Protein AF-A0A0G1KWR4-F1 (afdb_monomer)

Nearest PDB structures (foldseek):
  5jlt-assembly1_A  TM=5.029E-01  e=1.205E-01  Tequatrovirus T4
  5jlt-assembly3_D  TM=3.839E-01  e=1.782E-01  Tequatrovirus T4
  6k4y-assembly1_M  TM=5.949E-01  e=1.537E+00  Tequatrovirus T4
  8s0f-assembly1_8  TM=5.693E-01  e=3.590E+00  Homo sapiens

Solvent-accessible surface area (backbone atoms only — not comparable to full-atom values): 5854 Å² total; per-residue (Å²): 134,68,70,45,86,46,67,45,82,29,93,48,72,69,49,32,55,55,35,32,74,69,56,21,34,21,31,30,65,53,74,82,86,78,71,64,82,90,48,68,85,15,42,32,40,37,30,56,50,69,59,39,45,52,52,46,49,71,77,41,70,86,47,45,79,44,84,49,96,73,40,40,33,30,37,46,79,75,98,73,47,74,68,54,55,53,51,54,52,46,49,53,40,50,57,53,53,68,73,74,110

pLDDT: mean 85.89, std 11.26, range [52.56, 96.69]

Secondary structure (DSSP, 8-state):
----S-EEE-SSHHHHHHHHHTTPEEEEE--TTS--GGGTT-EEEEEESHHHHHHHHHH-TTSEEEEETTEEEEEE-SS--HHHHHHHHHHHHHHHHHTT-

Radius of gyration: 12.57 Å; Cα contacts (8 Å, |Δi|>4): 158; chains: 1; bounding box: 28×21×34 Å

Sequence (101 aa):
MNIPPRARLAKNETEILQILKMEEVAISECILREITHECLHGIHVYVLGSKQEDFIREKFPSWKFISRNTVSAFCIIGGVSLKGVLKELRSKIKEAHEAND

Mean predicted aligned error: 5.08 Å

Structure (mmCIF, N/CA/C/O backbone):
data_AF-A0A0G1KWR4-F1
#
_entry.id   AF-A0A0G1KWR4-F1
#
loop_
_atom_site.group_PDB
_atom_site.id
_atom_site.type_symbol
_atom_site.label_atom_id
_atom_site.label_alt_id
_atom_site.label_comp_id
_atom_site.label_asym_id
_atom_site.label_entity_id
_atom_site.label_seq_id
_atom_site.pdbx_PDB_ins_code
_atom_site.Cartn_x
_atom_site.Cartn_y
_atom_site.Cartn_z
_atom_site.occupancy
_atom_site.B_iso_or_equiv
_atom_site.auth_seq_id
_atom_site.auth_comp_id
_atom_site.auth_asym_id
_atom_site.auth_atom_id
_atom_site.pdbx_PDB_model_num
ATOM 1 N N . MET A 1 1 ? -4.923 -3.027 17.138 1.00 56.53 1 MET A N 1
ATOM 2 C CA . MET A 1 1 ? -4.135 -3.041 15.878 1.00 56.53 1 MET A CA 1
ATOM 3 C C . MET A 1 1 ? -3.427 -1.712 15.726 1.00 56.53 1 MET A C 1
ATOM 5 O O . MET A 1 1 ? -4.020 -0.716 16.102 1.00 56.53 1 MET A O 1
ATOM 9 N N . ASN A 1 2 ? -2.203 -1.672 15.189 1.00 69.25 2 ASN A N 1
ATOM 10 C CA . ASN A 1 2 ? -1.566 -0.395 14.844 1.00 69.25 2 ASN A CA 1
ATOM 11 C C . ASN A 1 2 ? -1.818 -0.138 13.358 1.00 69.25 2 ASN A C 1
ATOM 13 O O . ASN A 1 2 ? -1.119 -0.669 12.496 1.00 69.25 2 ASN A O 1
ATOM 17 N N . ILE A 1 3 ? -2.911 0.564 13.087 1.00 80.25 3 ILE A N 1
ATOM 18 C CA . ILE A 1 3 ? -3.393 0.854 11.739 1.00 80.25 3 ILE A CA 1
ATOM 19 C C . ILE A 1 3 ? -2.481 1.922 11.137 1.00 80.25 3 ILE A C 1
ATOM 21 O O . ILE A 1 3 ? -2.128 2.872 11.839 1.00 80.25 3 ILE A O 1
ATOM 25 N N . PRO A 1 4 ? -2.072 1.800 9.863 1.00 83.00 4 PRO A N 1
ATOM 26 C CA . PRO A 1 4 ? -1.327 2.873 9.233 1.00 83.00 4 PR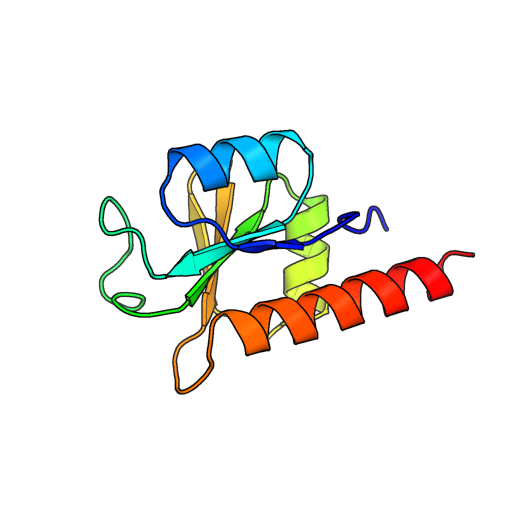O A CA 1
ATOM 27 C C . PRO A 1 4 ? -2.172 4.158 9.236 1.00 83.00 4 PRO A C 1
ATOM 29 O O . PRO A 1 4 ? -3.322 4.126 8.801 1.00 83.00 4 PRO A O 1
ATOM 32 N N . PRO A 1 5 ? -1.625 5.306 9.663 1.00 83.81 5 PRO A N 1
ATOM 33 C CA . PRO A 1 5 ? -2.387 6.539 9.796 1.00 83.81 5 PRO A CA 1
ATOM 34 C C . PRO A 1 5 ? -2.917 7.036 8.446 1.00 83.81 5 PRO A C 1
ATOM 36 O O . PRO A 1 5 ? -4.002 7.617 8.380 1.00 83.81 5 PRO A O 1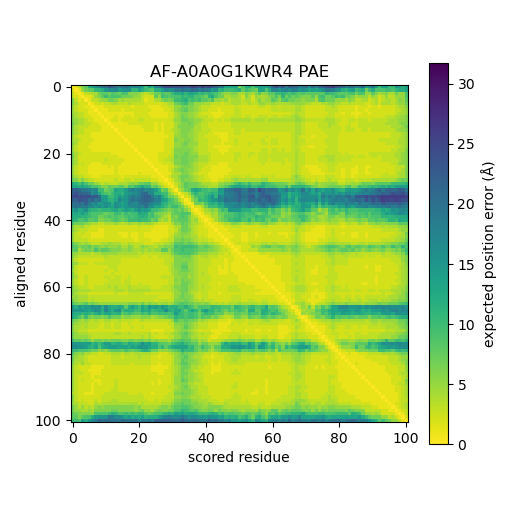
ATOM 39 N N . ARG A 1 6 ? -2.157 6.836 7.356 1.00 93.25 6 ARG A N 1
ATOM 40 C CA . ARG A 1 6 ? -2.490 7.316 6.005 1.00 93.25 6 ARG A CA 1
ATOM 41 C C . ARG A 1 6 ? -1.865 6.461 4.902 1.00 93.25 6 ARG A C 1
ATOM 43 O O . ARG A 1 6 ? -0.971 5.651 5.130 1.00 93.25 6 ARG A O 1
ATOM 50 N N . ALA A 1 7 ? -2.333 6.723 3.681 1.00 95.88 7 ALA A N 1
ATOM 51 C CA . ALA A 1 7 ? -1.746 6.242 2.438 1.00 95.88 7 ALA A CA 1
ATOM 52 C C . ALA A 1 7 ? -1.527 7.387 1.435 1.00 95.88 7 ALA A C 1
ATOM 54 O O . ALA A 1 7 ? -2.358 8.312 1.342 1.00 95.88 7 ALA A O 1
ATOM 55 N N . ARG A 1 8 ? -0.438 7.315 0.657 1.00 96.69 8 ARG A N 1
ATOM 56 C CA . ARG A 1 8 ? -0.032 8.323 -0.339 1.00 96.69 8 ARG A CA 1
ATOM 57 C C . ARG A 1 8 ? 0.511 7.687 -1.618 1.00 96.69 8 ARG A C 1
ATOM 59 O O . ARG A 1 8 ? 1.058 6.592 -1.594 1.00 96.69 8 ARG A O 1
ATOM 66 N N . LEU A 1 9 ? 0.370 8.408 -2.732 1.00 96.19 9 LEU A N 1
ATOM 67 C CA . LEU A 1 9 ? 1.040 8.053 -3.984 1.00 96.19 9 LEU A CA 1
ATOM 68 C C . LEU A 1 9 ? 2.495 8.525 -3.942 1.00 96.19 9 LEU A C 1
ATOM 70 O O . LEU A 1 9 ? 2.764 9.614 -3.436 1.00 96.19 9 LEU A O 1
ATOM 74 N N . ALA A 1 10 ? 3.385 7.736 -4.527 1.00 94.25 10 ALA A N 1
ATOM 75 C CA . ALA A 1 10 ? 4.791 8.041 -4.733 1.00 94.25 10 ALA A CA 1
ATOM 76 C C . ALA A 1 10 ? 5.134 7.893 -6.217 1.00 94.25 10 ALA A C 1
ATOM 78 O O . ALA A 1 10 ? 4.618 6.999 -6.891 1.00 94.25 10 ALA A O 1
ATOM 79 N N . LYS A 1 11 ? 6.017 8.748 -6.731 1.00 91.94 11 LYS A N 1
ATOM 80 C CA . LYS A 1 11 ? 6.463 8.723 -8.135 1.00 91.94 11 LYS A CA 1
ATOM 81 C C . LYS A 1 11 ? 7.821 8.055 -8.339 1.00 91.94 11 LYS A C 1
ATOM 83 O O . LYS A 1 11 ? 8.192 7.755 -9.467 1.00 91.94 11 LYS A O 1
ATOM 88 N N . ASN A 1 12 ? 8.594 7.897 -7.272 1.00 90.06 12 ASN A N 1
ATOM 89 C CA . ASN A 1 12 ? 9.958 7.380 -7.304 1.00 90.06 12 ASN A CA 1
ATOM 90 C C . ASN A 1 12 ? 10.304 6.705 -5.967 1.00 90.06 12 ASN A C 1
ATOM 92 O O . ASN A 1 12 ? 9.587 6.835 -4.974 1.00 90.06 12 ASN A O 1
ATOM 96 N N . GLU A 1 13 ? 11.430 5.996 -5.950 1.00 88.94 13 GLU A N 1
ATOM 97 C CA . GLU A 1 13 ? 11.933 5.276 -4.777 1.00 88.94 13 GLU A CA 1
ATOM 98 C C . GLU A 1 13 ? 12.178 6.200 -3.571 1.00 88.94 13 GLU A C 1
ATOM 100 O O . GLU A 1 13 ? 11.864 5.844 -2.436 1.00 88.94 13 GLU A O 1
ATOM 105 N N . THR A 1 14 ? 12.675 7.418 -3.800 1.00 91.44 14 THR A N 1
ATOM 106 C CA . THR A 1 14 ? 12.926 8.389 -2.726 1.00 91.44 14 THR A CA 1
ATOM 107 C C . THR A 1 14 ? 11.637 8.788 -2.009 1.00 91.44 14 THR A C 1
ATOM 109 O O . THR A 1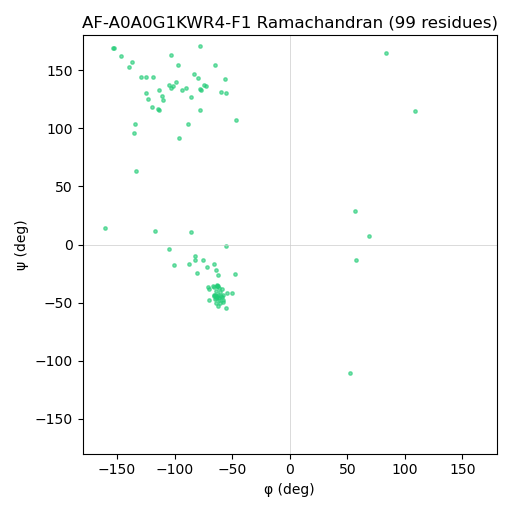 14 ? 11.604 8.802 -0.779 1.00 91.44 14 THR A O 1
ATOM 112 N N . GLU A 1 15 ? 10.568 9.064 -2.756 1.00 93.75 15 GLU A N 1
ATOM 113 C CA . GLU A 1 15 ? 9.252 9.380 -2.194 1.00 93.75 15 GLU A CA 1
ATOM 114 C C . GLU A 1 15 ? 8.661 8.195 -1.422 1.00 93.75 15 GLU A C 1
ATOM 116 O O . GLU A 1 15 ? 8.114 8.400 -0.339 1.00 93.75 15 GLU A O 1
ATOM 121 N N . ILE A 1 16 ? 8.822 6.960 -1.920 1.00 91.94 16 ILE A N 1
ATOM 122 C CA . ILE A 1 16 ? 8.405 5.751 -1.188 1.00 91.94 16 ILE A CA 1
ATOM 123 C C . ILE A 1 16 ? 9.075 5.731 0.184 1.00 91.94 16 ILE A C 1
ATOM 125 O O . ILE A 1 16 ? 8.394 5.675 1.205 1.00 91.94 16 ILE A O 1
ATOM 129 N N . LEU A 1 17 ? 10.404 5.835 0.226 1.00 91.25 17 LEU A N 1
ATOM 130 C CA . LEU A 1 17 ? 11.157 5.763 1.477 1.00 91.25 17 LEU A CA 1
ATOM 131 C C . LEU A 1 17 ? 10.790 6.893 2.448 1.00 91.25 17 LEU A C 1
ATOM 133 O O . LEU A 1 17 ? 10.767 6.674 3.658 1.00 91.25 17 LEU A O 1
ATOM 137 N N . GLN A 1 18 ? 10.496 8.095 1.946 1.00 94.12 18 GLN A N 1
ATOM 138 C CA . GLN A 1 18 ? 10.033 9.207 2.781 1.00 94.12 18 GLN A CA 1
ATOM 139 C C . GLN A 1 18 ? 8.661 8.928 3.403 1.00 94.12 18 GLN A C 1
ATOM 141 O O . GLN A 1 18 ? 8.493 9.156 4.597 1.00 94.12 18 GLN A O 1
ATOM 146 N N . ILE A 1 19 ? 7.706 8.403 2.631 1.00 95.00 19 ILE A N 1
ATOM 147 C CA . ILE A 1 19 ? 6.368 8.043 3.127 1.00 95.00 19 ILE A CA 1
ATOM 148 C C . ILE A 1 19 ? 6.468 6.927 4.175 1.00 95.00 19 ILE A C 1
ATOM 150 O O . ILE A 1 19 ? 5.886 7.042 5.251 1.00 95.00 19 ILE A O 1
ATOM 154 N N . LEU A 1 20 ? 7.270 5.893 3.910 1.00 92.06 20 LEU A N 1
ATOM 155 C CA . LEU A 1 20 ? 7.472 4.779 4.840 1.00 92.06 20 LEU A CA 1
ATOM 156 C C . LEU A 1 20 ? 8.090 5.227 6.174 1.00 92.06 20 LEU A C 1
ATOM 158 O O . LEU A 1 20 ? 7.699 4.735 7.229 1.00 92.06 20 LEU A O 1
ATOM 162 N N . LYS A 1 21 ? 9.018 6.194 6.151 1.00 92.44 21 LYS A N 1
ATOM 163 C CA . LYS A 1 21 ? 9.594 6.797 7.370 1.00 92.44 21 LYS A CA 1
ATOM 164 C C . LYS A 1 21 ? 8.575 7.562 8.214 1.00 92.44 21 LYS A C 1
ATOM 166 O O . LYS A 1 21 ? 8.816 7.759 9.399 1.00 92.44 21 LYS A O 1
ATOM 171 N N . MET A 1 22 ? 7.464 7.996 7.620 1.00 93.19 22 MET A N 1
ATOM 172 C CA . MET A 1 22 ? 6.337 8.602 8.336 1.00 93.19 22 MET A CA 1
ATOM 173 C C . MET A 1 22 ? 5.355 7.552 8.876 1.00 93.19 22 MET A C 1
ATOM 175 O O . MET A 1 22 ? 4.253 7.911 9.279 1.00 93.19 22 MET A O 1
ATOM 179 N N . GLU A 1 23 ? 5.725 6.267 8.838 1.00 91.75 23 GLU A N 1
ATOM 180 C CA . GLU A 1 23 ? 4.851 5.138 9.161 1.00 91.75 23 GLU A CA 1
ATOM 181 C C . GLU A 1 23 ? 3.569 5.119 8.308 1.00 91.75 23 GLU A C 1
ATOM 183 O O . GLU A 1 23 ? 2.540 4.602 8.728 1.00 91.75 23 GLU A O 1
ATOM 188 N N . GLU A 1 24 ? 3.613 5.656 7.088 1.00 93.88 24 GLU A N 1
ATOM 189 C CA . GLU A 1 24 ? 2.485 5.662 6.156 1.00 93.88 24 GLU A CA 1
ATOM 190 C C . GLU A 1 24 ? 2.655 4.613 5.050 1.00 93.88 24 GLU A C 1
ATOM 192 O O . GLU A 1 24 ? 3.756 4.137 4.779 1.00 93.88 24 GLU A O 1
ATOM 197 N N . VAL A 1 25 ? 1.557 4.286 4.361 1.00 94.31 25 VAL A N 1
ATOM 198 C CA . VAL A 1 25 ? 1.586 3.380 3.205 1.00 94.31 25 VAL A CA 1
ATOM 199 C C . VAL A 1 25 ? 1.903 4.150 1.923 1.00 94.31 25 VAL A C 1
ATOM 201 O O . VAL A 1 25 ? 1.210 5.116 1.584 1.00 94.31 25 VAL A O 1
ATOM 204 N N . ALA A 1 26 ? 2.908 3.703 1.171 1.00 94.94 26 ALA A N 1
ATOM 205 C CA . ALA A 1 26 ? 3.243 4.277 -0.132 1.00 94.94 26 ALA A CA 1
ATOM 206 C C . ALA A 1 26 ? 2.654 3.434 -1.267 1.00 94.94 26 ALA A C 1
ATOM 208 O O . ALA A 1 26 ? 2.688 2.211 -1.221 1.00 94.94 26 ALA A O 1
ATOM 209 N N . ILE A 1 27 ? 2.137 4.079 -2.309 1.00 94.69 27 ILE A N 1
ATOM 210 C CA . ILE A 1 27 ? 1.577 3.412 -3.488 1.00 94.69 27 ILE A CA 1
ATOM 211 C C . ILE A 1 27 ? 2.284 3.949 -4.723 1.00 94.69 27 ILE A C 1
ATOM 213 O O . ILE A 1 27 ? 2.358 5.164 -4.907 1.00 94.69 27 ILE A O 1
ATOM 217 N N . SER A 1 28 ? 2.769 3.076 -5.593 1.00 92.50 28 SER A N 1
ATOM 218 C CA . SER A 1 28 ? 3.400 3.490 -6.844 1.00 92.50 28 SER A CA 1
ATOM 219 C C . SER A 1 28 ? 3.140 2.495 -7.963 1.00 92.50 28 SER A C 1
ATOM 221 O O . SER A 1 28 ? 2.769 1.350 -7.715 1.00 92.50 28 SER A O 1
ATOM 223 N N . GLU A 1 29 ? 3.333 2.930 -9.203 1.00 89.31 29 GLU A N 1
ATOM 224 C CA . GLU A 1 29 ? 3.550 1.989 -10.302 1.00 89.31 29 GLU A CA 1
ATOM 225 C C . GLU A 1 29 ? 4.869 1.246 -10.066 1.00 89.31 29 GLU A C 1
ATOM 227 O O . GLU A 1 29 ? 5.752 1.742 -9.368 1.00 89.31 29 GLU A O 1
ATOM 232 N N . CYS A 1 30 ? 5.000 0.041 -10.619 1.00 81.06 30 CYS A N 1
ATOM 233 C CA . CYS A 1 30 ? 6.213 -0.770 -10.520 1.00 81.06 30 CYS A CA 1
ATOM 234 C C . CYS A 1 30 ? 7.486 0.053 -10.825 1.00 81.06 30 CYS A C 1
ATOM 236 O O . CYS A 1 30 ? 7.786 0.364 -11.980 1.00 81.06 30 CYS A O 1
ATOM 238 N N . ILE A 1 31 ? 8.274 0.361 -9.787 1.00 72.88 31 ILE A N 1
ATOM 239 C CA . ILE A 1 31 ? 9.550 1.071 -9.924 1.00 72.88 31 ILE A CA 1
ATOM 240 C C . ILE A 1 31 ? 10.649 0.027 -10.149 1.00 72.88 31 ILE A C 1
ATOM 242 O O . ILE A 1 31 ? 11.058 -0.701 -9.249 1.00 72.88 31 ILE A O 1
ATOM 246 N N . LEU A 1 32 ? 11.063 -0.062 -11.411 1.00 58.88 32 LEU A N 1
ATOM 247 C CA . LEU A 1 32 ? 11.693 -1.184 -12.120 1.00 58.88 32 LEU A CA 1
ATOM 248 C C . LEU A 1 32 ? 12.970 -1.826 -11.555 1.00 58.88 32 LEU A C 1
ATOM 250 O O . LEU A 1 32 ? 13.467 -2.764 -12.172 1.00 58.88 32 LEU A O 1
ATOM 254 N N . ARG A 1 33 ? 13.556 -1.375 -10.444 1.00 57.50 33 ARG A N 1
ATOM 255 C CA . ARG A 1 33 ? 14.922 -1.826 -10.125 1.00 57.50 33 ARG A CA 1
ATOM 256 C C . ARG A 1 33 ? 15.028 -3.276 -9.664 1.00 57.50 33 ARG A C 1
ATOM 258 O O . ARG A 1 33 ? 16.118 -3.828 -9.734 1.00 57.50 33 ARG A O 1
ATOM 265 N N . GLU A 1 34 ? 13.942 -3.903 -9.210 1.00 52.56 34 GLU A N 1
ATOM 266 C CA . GLU A 1 34 ? 14.127 -4.983 -8.240 1.00 52.56 34 GLU A CA 1
ATOM 267 C C . GLU A 1 34 ? 12.950 -5.980 -8.086 1.00 52.56 34 GLU A C 1
ATOM 269 O O . GLU A 1 34 ? 12.905 -6.765 -7.135 1.00 52.56 34 GLU A O 1
ATOM 274 N N . ILE A 1 35 ? 11.990 -5.991 -9.010 1.00 56.19 35 ILE A N 1
ATOM 275 C CA . ILE A 1 35 ? 10.746 -6.769 -8.881 1.00 56.19 35 ILE A CA 1
ATOM 276 C C . ILE A 1 35 ? 10.827 -8.047 -9.727 1.00 56.19 35 ILE A C 1
ATOM 278 O O . ILE A 1 35 ? 11.287 -8.020 -10.867 1.00 56.19 35 ILE A O 1
ATOM 282 N N . THR A 1 36 ? 10.392 -9.178 -9.164 1.00 56.88 36 THR A N 1
ATOM 283 C CA . THR A 1 36 ? 10.237 -10.437 -9.905 1.00 56.88 36 THR A CA 1
ATOM 284 C C . THR A 1 36 ? 9.311 -10.221 -11.106 1.00 56.88 36 THR A C 1
ATOM 286 O O . THR A 1 36 ? 8.333 -9.482 -11.021 1.00 56.88 36 THR A O 1
ATOM 289 N N . HIS A 1 37 ? 9.616 -10.864 -12.235 1.00 62.34 37 HIS A N 1
ATOM 290 C CA . HIS A 1 37 ? 9.001 -10.627 -13.555 1.00 62.34 37 HIS A CA 1
ATOM 291 C C . HIS A 1 37 ? 7.455 -10.557 -13.558 1.00 62.34 37 HIS A C 1
ATOM 293 O O . HIS A 1 37 ? 6.846 -9.916 -14.406 1.00 62.34 37 HIS A O 1
ATOM 299 N N . GLU A 1 38 ? 6.814 -11.200 -12.587 1.00 65.25 38 GLU A N 1
ATOM 300 C CA . GLU A 1 38 ? 5.368 -11.388 -12.473 1.00 65.25 38 GLU A CA 1
ATOM 301 C C . GLU A 1 38 ? 4.590 -10.137 -12.028 1.00 65.25 38 GLU A C 1
ATOM 303 O O . GLU A 1 38 ? 3.370 -10.123 -12.143 1.00 65.25 38 GLU A O 1
ATOM 308 N N . CYS A 1 39 ? 5.266 -9.101 -11.524 1.00 72.88 39 CYS A N 1
ATOM 309 C CA . CYS A 1 39 ? 4.640 -7.845 -11.083 1.00 72.88 39 CYS A CA 1
ATOM 310 C C . CYS A 1 39 ? 5.089 -6.618 -11.880 1.00 72.88 39 CYS A C 1
ATOM 312 O O . CYS A 1 39 ? 4.780 -5.4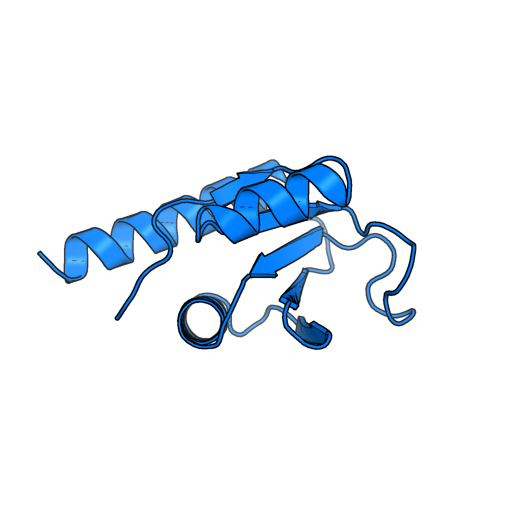76 -11.529 1.00 72.88 39 CYS A O 1
ATOM 314 N N . LEU A 1 40 ? 5.777 -6.861 -12.997 1.00 71.94 40 LEU A N 1
ATOM 315 C CA . LEU A 1 40 ? 6.063 -5.836 -13.985 1.00 71.94 40 LEU A CA 1
ATOM 316 C C . LEU A 1 40 ? 4.751 -5.186 -14.446 1.00 71.94 40 LEU A C 1
ATOM 318 O O . LEU A 1 40 ? 3.785 -5.868 -14.783 1.00 71.94 40 LEU A O 1
ATOM 322 N N . HIS A 1 41 ? 4.731 -3.853 -14.431 1.00 76.25 41 HIS A N 1
ATOM 323 C CA . HIS A 1 41 ? 3.581 -3.010 -14.791 1.00 76.25 41 HIS A CA 1
ATOM 324 C C . HIS A 1 41 ? 2.380 -3.056 -13.826 1.00 76.25 41 HIS A C 1
ATOM 326 O O . HIS A 1 41 ? 1.343 -2.461 -14.118 1.00 76.25 41 HIS A O 1
ATOM 332 N N . GLY A 1 42 ? 2.506 -3.721 -12.675 1.00 86.62 42 GLY A N 1
ATOM 333 C CA . GLY A 1 42 ? 1.500 -3.679 -11.615 1.00 86.62 42 GLY A CA 1
ATOM 334 C C . GLY A 1 42 ? 1.551 -2.395 -10.781 1.00 86.62 42 GLY A C 1
ATOM 335 O O . GLY A 1 42 ? 2.498 -1.604 -10.854 1.00 86.62 42 GLY A O 1
ATOM 336 N N . ILE A 1 43 ? 0.536 -2.225 -9.930 1.00 91.56 43 ILE A N 1
ATOM 337 C CA . ILE A 1 43 ? 0.563 -1.243 -8.838 1.00 91.56 43 ILE A CA 1
ATOM 338 C C . ILE A 1 43 ? 1.130 -1.914 -7.597 1.00 91.56 43 ILE A C 1
ATOM 340 O O . ILE A 1 43 ? 0.757 -3.035 -7.254 1.00 91.56 43 ILE A O 1
ATOM 344 N N . HIS A 1 44 ? 2.036 -1.214 -6.931 1.00 91.62 44 HIS A N 1
ATOM 345 C CA . HIS A 1 44 ? 2.729 -1.666 -5.745 1.00 91.62 44 HIS A CA 1
ATOM 346 C C . HIS A 1 44 ? 2.320 -0.833 -4.539 1.00 91.62 44 HIS A C 1
ATOM 348 O O . HIS A 1 44 ? 2.319 0.397 -4.587 1.00 91.62 44 HIS A O 1
ATOM 354 N N . VAL A 1 45 ? 2.012 -1.520 -3.446 1.00 93.19 45 VAL A N 1
ATOM 355 C CA . VAL A 1 45 ? 1.716 -0.938 -2.142 1.00 93.19 45 VAL A CA 1
ATOM 356 C C . VAL A 1 45 ? 2.826 -1.334 -1.182 1.00 93.19 45 VAL A C 1
ATOM 358 O O . VAL A 1 45 ? 3.016 -2.513 -0.905 1.00 93.19 45 VAL A O 1
ATOM 361 N N . TYR A 1 46 ? 3.575 -0.353 -0.701 1.00 92.50 46 TYR A N 1
ATOM 362 C CA . TYR A 1 46 ? 4.743 -0.529 0.147 1.00 92.50 46 TYR A CA 1
ATOM 363 C C . TYR A 1 46 ? 4.406 -0.170 1.589 1.00 92.50 46 TYR A C 1
ATOM 365 O O . TYR A 1 46 ? 3.781 0.863 1.846 1.00 92.50 46 TYR A O 1
ATOM 373 N N . VAL A 1 47 ? 4.881 -0.990 2.519 1.00 92.31 47 VAL A N 1
ATOM 374 C CA . VAL A 1 47 ? 4.728 -0.803 3.963 1.00 92.31 47 VAL A CA 1
ATOM 375 C C . VAL A 1 47 ? 6.032 -1.105 4.697 1.00 92.31 47 VAL A C 1
ATOM 377 O O . VAL A 1 47 ? 6.891 -1.835 4.193 1.00 92.31 47 VAL A O 1
ATOM 380 N N . LEU A 1 48 ? 6.175 -0.540 5.896 1.00 89.19 48 LEU A N 1
ATOM 381 C CA . LEU A 1 48 ? 7.339 -0.723 6.756 1.00 89.19 48 LEU A CA 1
ATOM 382 C C . LEU A 1 48 ? 6.939 -1.469 8.036 1.00 89.19 48 LEU A C 1
ATOM 384 O O . LEU A 1 48 ? 6.176 -0.964 8.857 1.00 89.19 48 LEU A O 1
ATOM 388 N N . GLY A 1 49 ? 7.506 -2.662 8.222 1.00 84.12 49 GLY A N 1
ATOM 389 C CA . GLY A 1 49 ? 7.321 -3.472 9.427 1.00 84.12 49 GLY A CA 1
ATOM 390 C C . GLY A 1 49 ? 6.055 -4.339 9.453 1.00 84.12 49 GLY A C 1
ATOM 391 O O . GLY A 1 49 ? 5.109 -4.157 8.684 1.00 84.12 49 GLY A O 1
ATOM 392 N N . SER A 1 50 ? 6.045 -5.293 10.388 1.00 82.38 50 SER A N 1
ATOM 393 C CA . SER A 1 50 ? 5.045 -6.369 10.462 1.00 82.38 50 SER A CA 1
ATOM 394 C C . SER A 1 50 ? 3.619 -5.878 10.702 1.00 82.38 50 SER A C 1
ATOM 396 O O . SER A 1 50 ? 2.683 -6.406 10.125 1.00 82.38 50 SER A O 1
ATOM 398 N N . LYS A 1 51 ? 3.428 -4.817 11.492 1.00 85.25 51 LYS A N 1
ATOM 399 C CA . LYS A 1 51 ? 2.078 -4.349 11.858 1.00 85.25 51 LYS A CA 1
ATOM 400 C C . LYS A 1 51 ? 1.280 -3.823 10.662 1.00 85.25 51 LYS A C 1
ATOM 402 O O . LYS A 1 51 ? 0.094 -4.109 10.530 1.00 85.25 51 LYS A O 1
ATOM 407 N N . GLN A 1 52 ? 1.925 -3.036 9.802 1.00 89.38 52 GLN A N 1
ATOM 408 C CA . GLN A 1 52 ? 1.293 -2.533 8.582 1.00 89.38 52 GLN A CA 1
ATOM 409 C C . GLN A 1 52 ? 1.098 -3.663 7.573 1.00 89.38 52 GLN A C 1
ATOM 411 O O . GLN A 1 52 ? 0.082 -3.704 6.887 1.00 89.38 52 GLN A O 1
ATOM 416 N N . GLU A 1 53 ? 2.053 -4.592 7.504 1.00 91.12 53 GLU A N 1
ATOM 417 C CA . GLU A 1 53 ? 1.934 -5.790 6.681 1.00 91.12 53 GLU A CA 1
ATOM 418 C C . GLU A 1 53 ? 0.701 -6.619 7.060 1.00 91.12 53 GLU A C 1
ATOM 420 O O . GLU A 1 53 ? -0.098 -6.942 6.181 1.00 91.12 53 GLU A O 1
ATOM 425 N N . ASP A 1 54 ? 0.509 -6.899 8.350 1.00 91.19 54 ASP A N 1
ATOM 426 C CA . ASP A 1 54 ? -0.639 -7.650 8.866 1.00 91.19 54 ASP A CA 1
ATOM 427 C C . ASP A 1 54 ? -1.958 -6.967 8.488 1.00 91.19 54 ASP A C 1
ATOM 429 O O . ASP A 1 54 ? -2.880 -7.619 7.995 1.00 91.19 54 ASP A O 1
ATOM 433 N N . PHE A 1 55 ? -2.023 -5.637 8.627 1.00 92.31 55 PHE A N 1
ATOM 434 C CA . PHE A 1 55 ? -3.184 -4.855 8.202 1.00 92.31 55 PHE A CA 1
ATOM 435 C C . PHE A 1 55 ? -3.486 -5.034 6.706 1.00 92.31 55 PHE A C 1
ATOM 437 O O . PHE A 1 55 ? -4.637 -5.280 6.339 1.00 92.31 55 PHE A O 1
ATOM 444 N N . ILE A 1 56 ? -2.475 -4.930 5.833 1.00 94.00 56 ILE A N 1
ATOM 445 C C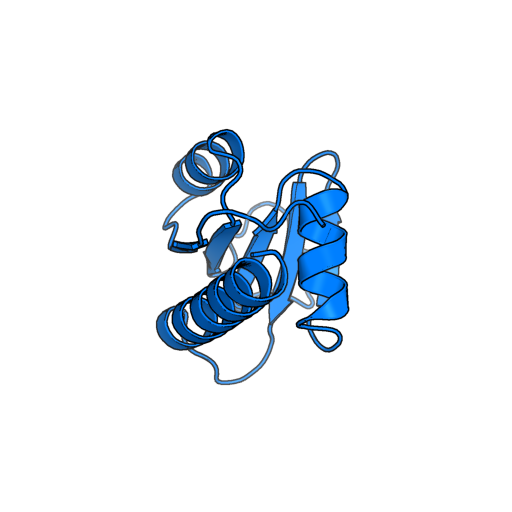A . ILE A 1 56 ? -2.683 -5.100 4.388 1.00 94.00 56 ILE A CA 1
ATOM 446 C C . ILE A 1 56 ? -3.112 -6.533 4.067 1.00 94.00 56 ILE A C 1
ATOM 448 O O . ILE A 1 56 ? -4.056 -6.716 3.304 1.00 94.00 56 ILE A O 1
ATOM 452 N N . ARG A 1 57 ? -2.482 -7.547 4.672 1.00 92.88 57 ARG A N 1
ATOM 453 C CA . ARG A 1 57 ? -2.836 -8.961 4.459 1.00 92.88 57 ARG A CA 1
ATOM 454 C C . ARG A 1 57 ? -4.270 -9.271 4.863 1.00 92.88 57 ARG A C 1
ATOM 456 O O . ARG A 1 57 ? -4.947 -10.015 4.162 1.00 92.88 57 ARG A O 1
ATOM 463 N N . GLU A 1 58 ? -4.729 -8.707 5.975 1.00 93.69 58 GLU A N 1
ATOM 464 C CA . GLU A 1 58 ? -6.093 -8.915 6.449 1.00 93.69 58 GLU A CA 1
ATOM 465 C C . GLU A 1 58 ? -7.120 -8.216 5.557 1.00 93.69 58 GLU A C 1
ATOM 467 O O . GLU A 1 58 ? -8.132 -8.812 5.191 1.00 93.69 58 GLU A O 1
ATOM 472 N N . LYS A 1 59 ? -6.890 -6.940 5.220 1.00 94.62 59 LYS A N 1
ATOM 473 C CA . LYS A 1 59 ? -7.873 -6.146 4.467 1.00 94.62 59 LYS A CA 1
ATOM 474 C C . LYS A 1 59 ? -7.846 -6.421 2.967 1.00 94.62 59 LYS A C 1
ATOM 476 O O . LYS A 1 59 ? -8.866 -6.231 2.309 1.00 94.62 59 LYS A O 1
ATOM 481 N N . PHE A 1 60 ? -6.716 -6.887 2.442 1.00 93.75 60 PHE A N 1
ATOM 482 C CA . PHE A 1 60 ? -6.487 -7.123 1.019 1.00 93.75 60 PHE A CA 1
ATOM 483 C C . PHE A 1 60 ? -5.843 -8.497 0.771 1.00 93.75 60 PHE A C 1
ATOM 485 O O . PHE A 1 60 ? -4.737 -8.584 0.231 1.00 93.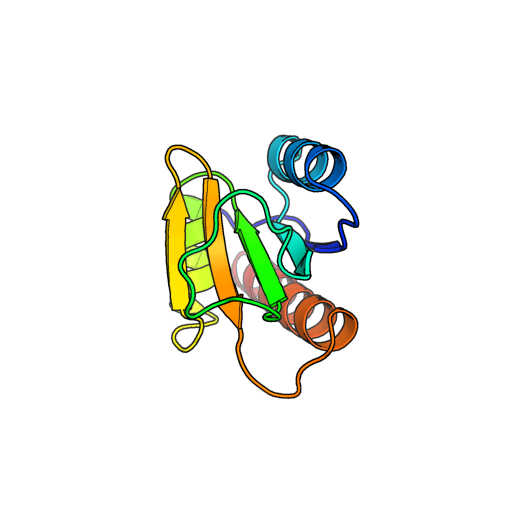75 60 PHE A O 1
ATOM 492 N N . PRO A 1 61 ? -6.529 -9.604 1.113 1.00 93.44 61 PRO A N 1
ATOM 493 C CA . PRO A 1 61 ? -5.960 -10.951 1.024 1.00 93.44 61 PRO A CA 1
ATOM 494 C C . PRO A 1 61 ? -5.666 -11.404 -0.415 1.00 93.44 61 PRO A C 1
ATOM 496 O O . PRO A 1 61 ? -4.917 -12.356 -0.618 1.00 93.44 61 PRO A O 1
ATOM 499 N N . SER A 1 62 ? -6.248 -10.740 -1.421 1.00 90.62 62 SER A N 1
ATOM 500 C CA . SER A 1 62 ? -5.991 -11.027 -2.836 1.00 90.62 62 SER A CA 1
ATOM 501 C C . SER A 1 62 ?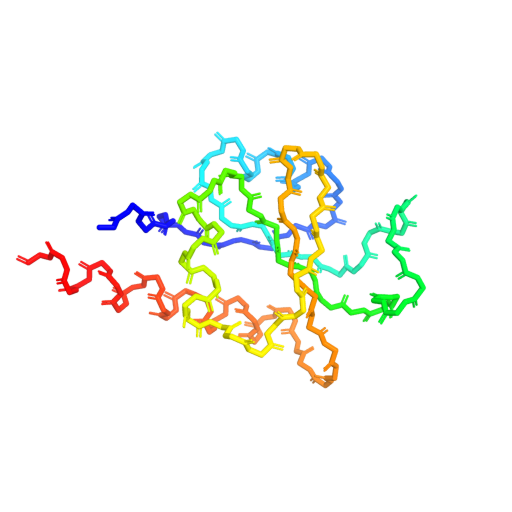 -4.727 -10.359 -3.381 1.00 90.62 62 SER A C 1
ATOM 503 O O . SER A 1 62 ? -4.289 -10.705 -4.479 1.00 90.62 62 SER A O 1
ATOM 505 N N . TRP A 1 63 ? -4.144 -9.393 -2.663 1.00 91.56 63 TRP A N 1
ATOM 506 C CA . TRP A 1 63 ? -2.949 -8.697 -3.129 1.00 91.56 63 TRP A CA 1
ATOM 507 C C . TRP A 1 63 ? -1.719 -9.574 -2.934 1.00 91.56 63 TRP A C 1
ATOM 509 O O . TRP A 1 63 ? -1.488 -10.150 -1.869 1.00 91.56 63 TRP A O 1
ATOM 519 N N . LYS A 1 64 ? -0.893 -9.668 -3.975 1.00 90.00 64 LYS A N 1
ATOM 520 C CA . LYS A 1 64 ? 0.247 -10.577 -3.976 1.00 90.00 64 LYS A CA 1
ATOM 521 C C . LYS A 1 64 ? 1.389 -9.997 -3.158 1.00 90.00 64 LYS A C 1
ATOM 523 O O . LYS A 1 64 ? 1.965 -8.979 -3.528 1.00 90.00 64 LYS A O 1
ATOM 528 N N . PHE A 1 65 ? 1.745 -10.667 -2.071 1.00 88.56 65 PHE A N 1
ATOM 529 C CA . PHE A 1 65 ? 2.856 -10.258 -1.223 1.00 88.56 65 PHE A CA 1
ATOM 530 C C . PHE A 1 65 ? 4.222 -10.509 -1.877 1.00 88.56 65 PHE A C 1
ATOM 532 O O . PHE A 1 65 ? 4.483 -11.582 -2.421 1.00 88.56 65 PHE A O 1
ATOM 539 N N . ILE A 1 66 ? 5.108 -9.523 -1.761 1.00 82.94 66 ILE A N 1
ATOM 540 C CA . ILE A 1 66 ? 6.499 -9.531 -2.204 1.00 82.94 66 ILE A CA 1
ATOM 541 C C . ILE A 1 66 ? 7.329 -8.957 -1.049 1.00 82.94 66 ILE A C 1
ATOM 543 O O . ILE A 1 66 ? 7.334 -7.750 -0.809 1.00 82.94 66 ILE A O 1
ATOM 547 N N . SER A 1 67 ? 8.025 -9.815 -0.303 1.00 73.25 67 SER A N 1
ATOM 548 C CA . SER A 1 67 ? 8.929 -9.350 0.757 1.00 73.25 67 SER A CA 1
ATOM 549 C C . SER A 1 67 ? 10.244 -8.853 0.162 1.00 73.25 67 SER A C 1
ATOM 551 O O . SER A 1 67 ? 10.841 -9.543 -0.668 1.00 73.25 67 SER A O 1
ATOM 553 N N . ARG A 1 68 ? 10.726 -7.690 0.615 1.00 66.81 68 ARG A N 1
ATOM 554 C CA . ARG A 1 68 ? 12.086 -7.206 0.349 1.00 66.81 68 ARG A CA 1
ATOM 555 C C . ARG A 1 68 ? 12.726 -6.651 1.614 1.00 66.81 68 ARG A C 1
ATOM 557 O O . ARG A 1 68 ? 12.602 -5.469 1.921 1.00 66.81 68 ARG A O 1
ATOM 564 N N . ASN A 1 69 ? 13.511 -7.479 2.299 1.00 72.56 69 ASN A N 1
ATOM 565 C CA . ASN A 1 69 ? 14.273 -7.074 3.483 1.00 72.56 69 ASN A CA 1
ATOM 566 C C . ASN A 1 69 ? 13.374 -6.379 4.525 1.00 72.56 69 ASN A C 1
ATOM 568 O O . ASN A 1 69 ? 12.530 -7.018 5.142 1.00 72.56 69 ASN A O 1
ATOM 572 N N . THR A 1 70 ? 13.557 -5.070 4.713 1.00 76.81 70 THR A N 1
ATOM 573 C CA . THR A 1 70 ? 12.823 -4.235 5.669 1.00 76.81 70 THR A CA 1
ATOM 574 C C . THR A 1 70 ? 11.521 -3.657 5.115 1.00 76.81 70 THR A C 1
ATOM 576 O O . THR A 1 70 ? 10.692 -3.206 5.904 1.00 76.81 70 THR A O 1
ATOM 579 N N . VAL A 1 71 ? 11.326 -3.658 3.793 1.00 86.31 71 VAL A N 1
ATOM 580 C CA . VAL A 1 71 ? 10.138 -3.115 3.125 1.00 86.31 71 VAL A CA 1
ATOM 581 C C . VAL A 1 71 ? 9.315 -4.256 2.546 1.00 86.31 71 VAL A C 1
ATOM 583 O O . VAL A 1 71 ? 9.778 -5.041 1.718 1.00 86.31 71 VAL A O 1
ATOM 586 N N . SER A 1 72 ? 8.055 -4.312 2.944 1.00 88.81 72 SER A N 1
ATOM 587 C CA . SER A 1 72 ? 7.091 -5.246 2.382 1.00 88.81 72 SER A CA 1
ATOM 588 C C . SER A 1 72 ? 6.336 -4.563 1.251 1.00 88.81 72 SER A C 1
ATOM 590 O O . SER A 1 72 ? 5.892 -3.425 1.395 1.00 88.81 72 SER A O 1
ATOM 592 N N . ALA A 1 73 ? 6.204 -5.241 0.114 1.00 89.88 73 ALA A N 1
ATOM 593 C CA . ALA A 1 73 ? 5.456 -4.755 -1.033 1.00 89.88 73 ALA A CA 1
ATOM 594 C C . ALA A 1 73 ? 4.300 -5.704 -1.358 1.00 89.88 73 ALA A C 1
ATOM 596 O O . ALA A 1 73 ? 4.415 -6.921 -1.242 1.00 89.88 73 ALA A O 1
ATOM 597 N N . PHE A 1 74 ? 3.184 -5.142 -1.798 1.00 91.19 74 PHE A N 1
ATOM 598 C CA . PHE A 1 74 ? 2.015 -5.874 -2.257 1.00 91.19 74 PHE A CA 1
ATOM 599 C C . PHE A 1 74 ? 1.693 -5.438 -3.673 1.00 91.19 74 PHE A C 1
ATOM 601 O O . PHE A 1 74 ? 1.552 -4.251 -3.954 1.00 91.19 74 PHE A O 1
ATOM 608 N N . CYS A 1 75 ? 1.607 -6.408 -4.564 1.00 90.12 75 CYS A N 1
ATOM 609 C CA . CYS A 1 75 ? 1.407 -6.203 -5.980 1.00 90.12 75 CYS A CA 1
ATOM 610 C C . CYS A 1 75 ? -0.041 -6.492 -6.366 1.00 90.12 75 CYS A C 1
ATOM 612 O O . CYS A 1 75 ? -0.630 -7.501 -5.964 1.00 90.12 75 CYS A O 1
ATOM 614 N N . ILE A 1 76 ? -0.592 -5.589 -7.172 1.00 90.50 76 ILE A N 1
ATOM 615 C CA . ILE A 1 76 ? -1.952 -5.645 -7.691 1.00 90.50 76 ILE A CA 1
ATOM 616 C C . ILE A 1 76 ? -1.857 -5.692 -9.212 1.00 90.50 76 ILE A C 1
ATOM 618 O O . ILE A 1 76 ? -1.333 -4.770 -9.845 1.00 90.50 76 ILE A O 1
ATOM 622 N N . ILE A 1 77 ? -2.359 -6.782 -9.788 1.00 81.25 77 ILE A N 1
ATOM 623 C CA . ILE A 1 77 ? -2.339 -7.041 -11.226 1.00 81.25 77 ILE A CA 1
ATOM 624 C C . ILE A 1 77 ? -3.776 -6.956 -11.739 1.00 81.25 77 ILE A C 1
ATOM 626 O O . ILE A 1 77 ? -4.662 -7.631 -11.220 1.00 81.25 77 ILE A O 1
ATOM 630 N N . GLY A 1 78 ? -3.989 -6.150 -12.781 1.00 72.12 78 GLY A N 1
ATOM 631 C CA . GLY A 1 78 ? -5.258 -6.067 -13.505 1.00 72.12 78 GLY A CA 1
ATOM 632 C C . GLY A 1 78 ? -6.031 -4.770 -13.273 1.00 72.12 78 GLY A C 1
ATOM 633 O O . GLY A 1 78 ? -6.504 -4.516 -12.174 1.00 72.12 78 GLY A O 1
ATOM 634 N N . GLY A 1 79 ? -6.180 -3.975 -14.342 1.00 74.06 79 GLY A N 1
ATOM 635 C CA . GLY A 1 79 ? -7.210 -2.945 -14.582 1.00 74.06 79 GLY A CA 1
ATOM 636 C C . GLY A 1 79 ? -7.387 -1.782 -13.593 1.00 74.06 79 GLY A C 1
ATOM 637 O O . GLY A 1 79 ? -8.084 -0.822 -13.917 1.00 74.06 79 GLY A O 1
ATOM 638 N N . VAL A 1 80 ? -6.805 -1.838 -12.400 1.00 84.00 80 VAL A N 1
ATOM 639 C CA . VAL A 1 80 ? -6.985 -0.829 -11.358 1.00 84.00 80 VAL A CA 1
ATOM 640 C C . VAL A 1 80 ? -6.059 0.362 -11.577 1.00 84.00 80 VAL A C 1
ATOM 642 O O . VAL A 1 80 ? -4.937 0.230 -12.055 1.00 84.00 80 VAL A O 1
ATOM 645 N N . SER A 1 81 ? -6.531 1.552 -11.204 1.00 92.00 81 SER A N 1
ATOM 646 C CA . SER A 1 81 ? -5.729 2.778 -11.244 1.00 92.00 81 SER A CA 1
ATOM 647 C C . SER A 1 81 ? -5.118 3.086 -9.878 1.00 92.00 81 SER A C 1
ATOM 649 O O . SER A 1 81 ? -5.709 2.765 -8.845 1.00 92.00 81 SER A O 1
ATOM 651 N N . LEU A 1 82 ? -3.992 3.812 -9.855 1.00 92.56 82 LEU A 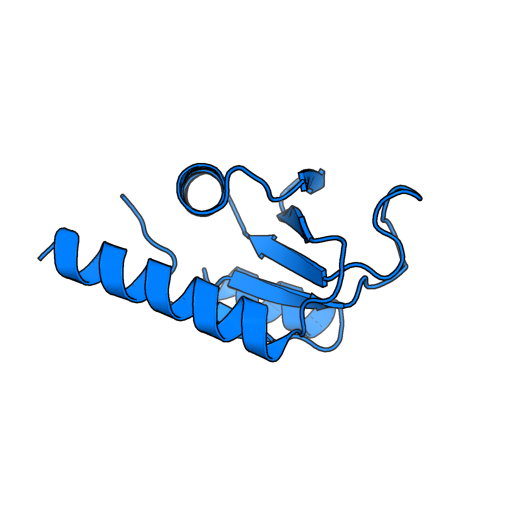N 1
ATOM 652 C CA . LEU A 1 82 ? -3.354 4.297 -8.619 1.00 92.56 82 LEU A CA 1
ATOM 653 C C . LEU A 1 82 ? -4.339 5.017 -7.690 1.00 92.56 82 LEU A C 1
ATOM 655 O O . LEU A 1 82 ? -4.339 4.811 -6.478 1.00 92.56 82 LEU A O 1
ATOM 659 N N . LYS A 1 83 ? -5.213 5.852 -8.263 1.00 93.25 83 LYS A N 1
ATOM 660 C CA . LYS A 1 83 ? -6.240 6.579 -7.506 1.00 93.25 83 LYS A CA 1
ATOM 661 C C . LYS A 1 83 ? -7.287 5.640 -6.907 1.00 93.25 83 LYS A C 1
ATOM 663 O O . LYS A 1 83 ? -7.759 5.909 -5.805 1.00 93.25 83 LYS A O 1
ATOM 668 N N . GLY A 1 84 ? -7.642 4.567 -7.616 1.00 94.69 84 GLY A N 1
ATOM 669 C CA . GLY A 1 84 ? -8.551 3.531 -7.124 1.00 94.69 84 GLY A CA 1
ATOM 670 C C . GLY A 1 84 ? -7.980 2.828 -5.897 1.00 94.69 84 GLY A C 1
ATOM 671 O O . GLY A 1 84 ? -8.609 2.856 -4.842 1.00 94.69 84 GLY A O 1
ATOM 672 N N . VAL A 1 85 ? -6.744 2.330 -6.007 1.00 94.81 85 VAL A N 1
ATOM 673 C CA . VAL A 1 85 ? -6.031 1.670 -4.899 1.00 94.81 85 VAL A CA 1
ATOM 674 C C . VAL A 1 85 ? -5.885 2.612 -3.702 1.00 94.81 85 VAL A C 1
ATOM 676 O O . VAL A 1 85 ? -6.192 2.243 -2.572 1.00 94.81 85 VAL A O 1
ATOM 679 N N . LEU A 1 86 ? -5.500 3.872 -3.938 1.00 96.12 86 LEU A N 1
ATOM 680 C CA . LEU A 1 86 ? -5.397 4.879 -2.879 1.00 96.12 86 LEU A CA 1
ATOM 681 C C . LEU A 1 86 ? -6.727 5.114 -2.157 1.00 96.12 86 LEU A C 1
ATOM 683 O O . LEU A 1 86 ? -6.749 5.240 -0.932 1.00 96.12 86 LEU A O 1
ATOM 687 N N . LYS A 1 87 ? -7.827 5.227 -2.908 1.00 96.12 87 LYS A N 1
ATOM 688 C CA . LYS A 1 87 ? -9.160 5.462 -2.344 1.00 96.12 87 LYS A CA 1
ATOM 689 C C . LYS A 1 87 ? -9.599 4.278 -1.487 1.00 96.12 87 LYS A C 1
ATOM 691 O O . LYS A 1 87 ? -10.059 4.490 -0.368 1.00 96.12 87 LYS A O 1
ATOM 696 N N . GLU A 1 88 ? -9.440 3.065 -2.001 1.00 95.12 88 GLU A N 1
ATOM 697 C CA . GLU A 1 88 ? -9.804 1.834 -1.302 1.00 95.12 88 GLU A CA 1
ATOM 698 C C . GLU A 1 88 ? -9.006 1.679 -0.002 1.00 95.12 88 GLU A C 1
ATOM 700 O O . GLU A 1 88 ? -9.582 1.499 1.071 1.00 95.12 88 GLU A O 1
ATOM 705 N N . LEU A 1 89 ? -7.689 1.878 -0.073 1.00 95.50 89 LEU A N 1
ATOM 706 C CA . LEU A 1 89 ? -6.810 1.783 1.084 1.00 95.50 89 LEU A CA 1
ATOM 707 C C . LEU A 1 89 ? -7.151 2.819 2.163 1.00 95.50 89 LEU A C 1
ATOM 709 O O . LEU A 1 89 ? -7.233 2.481 3.342 1.00 95.50 89 LEU A O 1
ATOM 713 N N . ARG A 1 90 ? -7.417 4.073 1.776 1.00 95.69 90 ARG A N 1
ATOM 714 C CA . ARG A 1 90 ? -7.857 5.114 2.721 1.00 95.69 90 ARG A CA 1
ATOM 715 C C . ARG A 1 90 ? -9.201 4.788 3.367 1.00 95.69 90 ARG A C 1
ATOM 717 O O . ARG A 1 90 ? -9.368 5.094 4.544 1.00 95.69 90 ARG A O 1
ATOM 724 N N . SER A 1 91 ? -10.129 4.168 2.632 1.00 96.00 91 SER A N 1
ATOM 725 C CA . SER A 1 91 ? -11.401 3.698 3.199 1.00 96.00 91 SER A CA 1
ATOM 726 C C . SER A 1 91 ? -11.151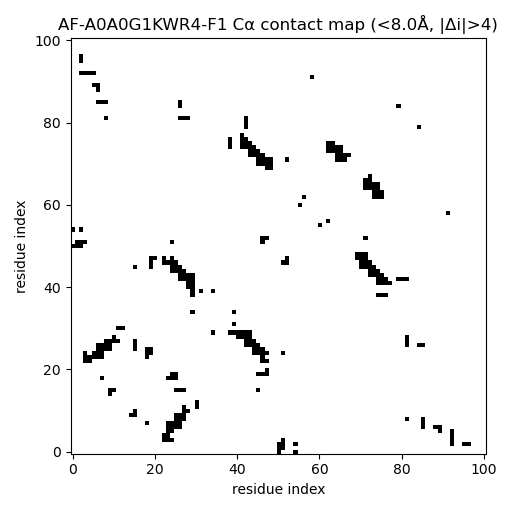 2.678 4.302 1.00 96.00 91 SER A C 1
ATOM 728 O O . SER A 1 91 ? -11.623 2.862 5.418 1.00 96.00 91 SER A O 1
ATOM 730 N N . LYS A 1 92 ? -10.322 1.659 4.035 1.00 95.12 92 LYS A N 1
ATOM 731 C CA . LYS A 1 92 ? -10.007 0.611 5.018 1.00 95.12 92 LYS A CA 1
ATOM 732 C C . LYS A 1 92 ? -9.233 1.117 6.224 1.00 95.12 92 LYS A C 1
ATOM 734 O O . LYS A 1 92 ? -9.491 0.667 7.335 1.00 95.12 92 LYS A O 1
ATOM 739 N N . ILE A 1 93 ? -8.329 2.072 6.026 1.00 93.88 93 ILE A N 1
ATOM 740 C CA . ILE A 1 93 ? -7.642 2.752 7.127 1.00 93.88 93 ILE A CA 1
ATOM 741 C C . ILE A 1 93 ? -8.651 3.490 8.011 1.00 93.88 93 ILE A C 1
ATOM 743 O O . ILE A 1 93 ? -8.596 3.379 9.231 1.00 93.88 93 ILE A O 1
ATOM 747 N N . LYS A 1 94 ? -9.585 4.233 7.407 1.00 93.69 94 LYS A N 1
ATOM 748 C CA . LYS A 1 94 ? -10.609 4.974 8.144 1.00 93.69 94 LYS A CA 1
ATOM 749 C C . LYS A 1 94 ? -11.544 4.038 8.919 1.00 93.69 94 LYS A C 1
ATOM 751 O O . LYS A 1 94 ? -11.703 4.232 10.116 1.00 93.69 94 LYS A O 1
ATOM 756 N N . GLU A 1 95 ? -12.088 3.015 8.259 1.00 93.38 95 GLU A N 1
ATOM 757 C CA . GLU A 1 95 ? -12.954 1.997 8.879 1.00 93.38 95 GLU A CA 1
ATOM 758 C C . GLU A 1 95 ? -12.273 1.337 10.085 1.00 93.38 95 GLU A C 1
ATOM 760 O O . GLU A 1 95 ? -12.895 1.111 11.118 1.00 93.38 95 GLU A O 1
ATOM 765 N N . ALA A 1 96 ? -10.976 1.038 9.968 1.00 89.25 96 ALA A N 1
ATOM 766 C CA . ALA A 1 96 ? -10.230 0.433 11.056 1.00 89.25 96 ALA A CA 1
ATOM 767 C C . ALA A 1 96 ? -10.012 1.415 12.219 1.00 89.25 96 ALA A C 1
ATOM 769 O O . ALA A 1 96 ? -10.089 0.990 13.367 1.00 89.25 96 ALA A O 1
ATOM 770 N N . HIS A 1 97 ? -9.761 2.704 11.957 1.00 86.56 97 HIS A N 1
ATOM 771 C CA . HIS A 1 97 ? -9.639 3.701 13.027 1.00 86.56 97 HIS A CA 1
ATOM 772 C C . HIS A 1 97 ? -10.958 3.875 13.786 1.00 86.56 97 HIS A C 1
ATOM 774 O O . HIS A 1 97 ? -10.950 3.805 15.006 1.00 86.56 97 HIS A O 1
ATOM 780 N N . GLU A 1 98 ? -12.083 3.999 13.074 1.00 86.62 98 GLU A N 1
ATOM 781 C CA . GLU A 1 98 ? -13.416 4.142 13.683 1.00 86.62 98 GLU A CA 1
ATOM 782 C C . GLU A 1 98 ? -13.828 2.919 14.520 1.00 86.62 98 GLU A C 1
ATOM 784 O O . GLU A 1 98 ? -14.625 3.049 15.437 1.00 86.62 98 GLU A O 1
ATOM 789 N N . ALA A 1 99 ? -13.295 1.731 14.223 1.00 79.62 99 ALA A N 1
ATOM 790 C CA . ALA A 1 99 ? -13.561 0.516 14.995 1.00 79.62 99 ALA A CA 1
ATOM 791 C C . ALA A 1 99 ? -12.702 0.373 16.268 1.00 79.62 99 ALA A C 1
ATOM 793 O O . ALA A 1 99 ? -12.930 -0.561 17.036 1.00 79.62 99 ALA A O 1
ATOM 794 N N . ASN A 1 100 ? -11.678 1.216 16.456 1.00 69.00 100 ASN A N 1
ATOM 795 C CA . ASN A 1 100 ? -10.818 1.202 17.648 1.00 69.00 100 ASN A CA 1
ATOM 796 C C . ASN A 1 100 ? -11.105 2.361 18.624 1.00 69.00 100 ASN A C 1
ATOM 798 O O . ASN A 1 100 ? -10.481 2.379 19.687 1.00 69.00 100 ASN A O 1
ATOM 802 N N . ASP A 1 101 ? -12.012 3.278 18.273 1.00 58.00 101 ASP A N 1
ATOM 803 C CA . ASP A 1 101 ? -12.587 4.299 19.165 1.00 58.00 101 ASP A CA 1
ATOM 804 C C . ASP A 1 101 ? -13.841 3.757 19.879 1.00 58.00 101 ASP A C 1
ATOM 806 O O . ASP A 1 101 ? -14.032 4.092 21.073 1.00 58.00 101 ASP A O 1
#

Foldseek 3Di:
DPFQQAEDEDAAPVRCVVCQVVQHKYKYFPHPDDDDPVQHRWIKIKHFDDVNVVLCCVLPVPWCWDDDDRIIITTDDDDDDSVRVRVSSRVSSVVVVVVVD